Protein AF-B8F1S7-F1 (afdb_monomer_lite)

Organism: NCBI:txid498743

Structure (mmCIF, N/CA/C/O backbone):
data_AF-B8F1S7-F1
#
_entry.id   AF-B8F1S7-F1
#
loop_
_atom_site.group_PDB
_atom_site.id
_atom_site.type_symbol
_atom_site.label_atom_id
_atom_site.label_alt_id
_atom_site.label_comp_id
_atom_site.label_asym_id
_atom_site.label_entity_id
_atom_site.label_seq_id
_atom_site.pdbx_PDB_ins_code
_atom_site.Cartn_x
_atom_site.Cartn_y
_atom_site.Cartn_z
_atom_site.occupancy
_atom_site.B_iso_or_equiv
_atom_site.auth_seq_id
_atom_site.auth_comp_id
_atom_site.auth_asym_id
_atom_site.auth_atom_id
_atom_site.pdbx_PDB_model_num
ATOM 1 N N . MET A 1 1 ? 44.167 -7.534 -41.302 1.00 45.31 1 MET A N 1
ATOM 2 C CA . MET A 1 1 ? 43.363 -8.067 -40.177 1.00 45.31 1 MET A CA 1
ATOM 3 C C . MET A 1 1 ? 42.818 -6.996 -39.226 1.00 45.31 1 MET A C 1
ATOM 5 O O . MET A 1 1 ? 41.660 -7.113 -38.864 1.00 45.31 1 MET A O 1
ATOM 9 N N . ASN A 1 2 ? 43.546 -5.921 -38.887 1.00 47.09 2 ASN A N 1
ATOM 10 C CA . ASN A 1 2 ? 43.052 -4.907 -37.928 1.00 47.09 2 ASN A CA 1
ATOM 11 C C . ASN A 1 2 ? 41.847 -4.064 -38.376 1.00 47.09 2 ASN A C 1
ATOM 13 O O . ASN A 1 2 ? 41.075 -3.637 -37.529 1.00 47.09 2 ASN A O 1
ATOM 17 N N . LYS A 1 3 ? 41.642 -3.831 -39.680 1.00 48.59 3 LYS A N 1
ATOM 18 C CA . LYS A 1 3 ? 40.479 -3.047 -40.139 1.00 48.59 3 LYS A CA 1
ATOM 19 C C . LYS A 1 3 ? 39.151 -3.784 -39.921 1.00 48.59 3 LYS A C 1
ATOM 21 O O . LYS A 1 3 ? 38.181 -3.154 -39.534 1.00 48.59 3 LYS A O 1
ATOM 26 N N . VAL A 1 4 ? 39.123 -5.109 -40.076 1.00 50.59 4 VAL A N 1
ATOM 27 C CA . VAL A 1 4 ? 37.903 -5.925 -39.896 1.00 50.59 4 VAL A CA 1
ATOM 28 C C . VAL A 1 4 ? 37.441 -5.939 -38.431 1.00 50.59 4 VAL A C 1
ATOM 30 O O . VAL A 1 4 ? 36.246 -5.901 -38.164 1.00 50.59 4 VAL A O 1
ATOM 33 N N . LEU A 1 5 ? 38.382 -5.913 -37.480 1.00 49.84 5 LEU A N 1
ATOM 34 C CA . LEU A 1 5 ? 38.088 -5.810 -36.044 1.00 49.84 5 LEU A CA 1
ATOM 35 C C . LEU A 1 5 ? 37.503 -4.444 -35.649 1.00 49.84 5 LEU A C 1
ATOM 37 O O . LEU A 1 5 ? 36.653 -4.385 -34.768 1.00 49.84 5 LEU A O 1
ATOM 41 N N . ILE A 1 6 ? 37.913 -3.360 -36.314 1.00 52.03 6 ILE A N 1
ATOM 42 C CA . ILE A 1 6 ? 37.386 -2.012 -36.047 1.00 52.03 6 ILE A CA 1
ATOM 43 C C . ILE A 1 6 ? 35.958 -1.872 -36.606 1.00 52.03 6 ILE A C 1
ATOM 45 O O . ILE A 1 6 ? 35.074 -1.404 -35.895 1.00 52.03 6 ILE A O 1
ATOM 49 N N . PHE A 1 7 ? 35.696 -2.369 -37.823 1.00 52.91 7 PHE A N 1
ATOM 50 C CA . PHE A 1 7 ? 34.362 -2.307 -38.446 1.00 52.91 7 PHE A CA 1
ATOM 51 C C . PHE A 1 7 ? 33.290 -3.155 -37.738 1.00 52.91 7 PHE A C 1
ATOM 53 O O . PHE A 1 7 ? 32.116 -2.801 -37.801 1.00 52.91 7 PHE A O 1
ATOM 60 N N . ASN A 1 8 ? 33.663 -4.244 -37.055 1.00 55.94 8 ASN A N 1
ATOM 61 C CA . ASN A 1 8 ? 32.711 -5.064 -36.291 1.00 55.94 8 ASN A CA 1
ATOM 62 C C . ASN A 1 8 ? 32.449 -4.541 -34.869 1.00 55.94 8 ASN A C 1
ATOM 64 O O . ASN A 1 8 ? 31.395 -4.830 -34.304 1.00 55.94 8 ASN A O 1
ATOM 68 N N . ASN A 1 9 ? 33.372 -3.765 -34.292 1.00 60.72 9 ASN A N 1
ATOM 69 C CA . ASN A 1 9 ? 33.230 -3.256 -32.927 1.00 60.72 9 ASN A CA 1
ATOM 70 C C . ASN A 1 9 ? 32.361 -1.994 -32.846 1.00 60.72 9 ASN A C 1
ATOM 72 O O . ASN A 1 9 ? 31.576 -1.880 -31.909 1.00 60.72 9 ASN A O 1
ATOM 76 N N . ASP A 1 10 ? 32.439 -1.081 -33.818 1.00 64.56 10 ASP A N 1
ATOM 77 C CA . ASP A 1 10 ? 31.609 0.137 -33.844 1.00 64.56 10 ASP A CA 1
ATOM 78 C C . ASP A 1 10 ? 30.090 -0.135 -33.763 1.00 64.56 10 ASP A C 1
ATOM 80 O O . ASP A 1 10 ? 29.428 0.415 -32.874 1.00 64.56 10 ASP A O 1
ATOM 84 N N . PRO A 1 11 ? 29.493 -1.009 -34.599 1.00 71.69 11 PRO A N 1
ATOM 85 C CA . PRO A 1 11 ? 28.063 -1.304 -34.505 1.00 71.69 11 PRO A CA 1
ATOM 86 C C . PRO A 1 11 ? 27.699 -2.023 -33.198 1.00 71.69 11 PRO A C 1
ATOM 88 O O . PRO A 1 11 ? 26.621 -1.793 -32.651 1.00 71.69 11 PRO A O 1
ATOM 91 N N . MET A 1 12 ? 28.602 -2.843 -32.650 1.00 74.69 12 MET A N 1
ATOM 92 C CA . MET A 1 12 ? 28.381 -3.564 -31.394 1.00 74.69 12 MET A CA 1
ATOM 93 C C . MET A 1 12 ? 28.409 -2.625 -30.178 1.00 74.69 12 MET A C 1
ATOM 95 O O . MET A 1 12 ? 27.554 -2.725 -29.300 1.00 74.69 12 MET A O 1
ATOM 99 N N . ILE A 1 13 ? 29.328 -1.657 -30.154 1.00 75.88 13 ILE A N 1
ATOM 100 C CA . ILE A 1 13 ? 29.392 -0.608 -29.127 1.00 75.88 13 ILE A CA 1
ATOM 101 C C . ILE A 1 13 ? 28.148 0.282 -29.204 1.00 75.88 13 ILE A C 1
ATOM 103 O O . ILE A 1 13 ? 27.520 0.557 -28.182 1.00 75.88 13 ILE A O 1
ATOM 107 N N . THR A 1 14 ? 27.737 0.669 -30.413 1.00 77.69 14 THR A N 1
ATOM 108 C CA . THR A 1 14 ? 26.533 1.489 -30.624 1.00 77.69 14 THR A CA 1
ATOM 109 C C . THR A 1 14 ? 25.269 0.758 -30.155 1.00 77.69 14 THR A C 1
ATOM 111 O O . THR A 1 14 ? 24.404 1.359 -29.516 1.00 7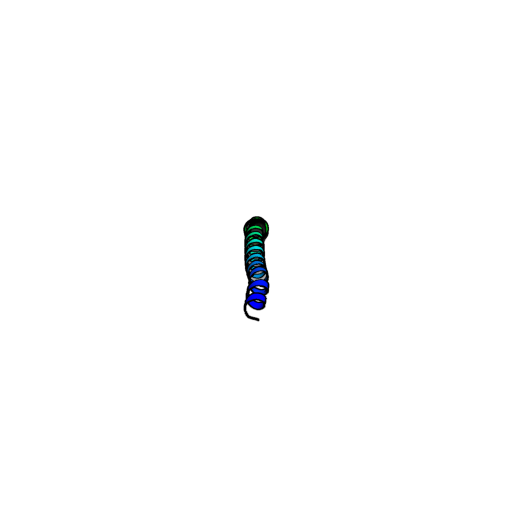7.69 14 THR A O 1
ATOM 114 N N . PHE A 1 15 ? 25.186 -0.557 -30.383 1.00 79.00 15 PHE A N 1
ATOM 115 C CA . PHE A 1 15 ? 24.101 -1.402 -29.881 1.00 79.00 15 PHE A CA 1
ATOM 116 C C . PHE A 1 15 ? 24.084 -1.495 -28.348 1.00 79.00 15 PHE A C 1
ATOM 118 O O . PHE A 1 15 ? 23.021 -1.370 -27.745 1.00 79.00 15 PHE A O 1
ATOM 125 N N . ILE A 1 16 ? 25.244 -1.657 -27.701 1.00 83.88 16 ILE A N 1
ATOM 126 C CA . ILE A 1 16 ? 25.352 -1.707 -26.233 1.00 83.88 16 ILE A CA 1
ATOM 127 C C . ILE A 1 16 ? 24.936 -0.368 -25.610 1.00 83.88 16 ILE A C 1
ATOM 129 O O . ILE A 1 16 ? 24.161 -0.350 -24.655 1.00 83.88 16 ILE A O 1
ATOM 133 N N . ILE A 1 17 ? 25.392 0.757 -26.169 1.00 83.69 17 ILE A N 1
ATOM 134 C CA . ILE A 1 17 ? 25.003 2.100 -25.711 1.00 83.69 17 ILE A CA 1
ATOM 135 C C . ILE A 1 17 ? 23.496 2.319 -25.908 1.00 83.69 17 ILE A C 1
ATOM 137 O O . ILE A 1 17 ? 22.822 2.812 -25.003 1.00 83.69 17 ILE A O 1
ATOM 141 N N . GLY A 1 18 ? 22.943 1.891 -27.048 1.00 84.81 18 GLY A N 1
ATOM 142 C CA . GLY A 1 18 ? 21.504 1.929 -27.305 1.00 84.81 18 GLY A CA 1
ATOM 143 C C . GLY A 1 18 ? 20.709 1.090 -26.301 1.00 84.81 18 GLY A C 1
ATOM 144 O O . GLY A 1 18 ? 19.731 1.569 -25.725 1.00 84.81 18 GLY A O 1
ATOM 145 N N . ALA A 1 19 ? 21.157 -0.133 -26.016 1.00 88.00 19 ALA A N 1
ATOM 146 C CA . ALA A 1 19 ? 20.523 -1.021 -25.046 1.00 88.00 19 ALA A CA 1
ATOM 147 C C . ALA A 1 19 ? 20.553 -0.435 -23.625 1.00 88.00 19 ALA A C 1
ATOM 149 O O . ALA A 1 19 ? 19.528 -0.459 -22.938 1.00 88.00 19 ALA A O 1
ATOM 150 N N . LEU A 1 20 ? 21.681 0.151 -23.207 1.00 87.94 20 LEU A N 1
ATOM 151 C CA . LEU A 1 20 ? 21.826 0.837 -21.919 1.00 87.94 20 LEU A CA 1
ATOM 152 C C . LEU A 1 20 ? 20.916 2.070 -21.819 1.00 87.94 20 LEU A C 1
ATOM 154 O O . LEU A 1 20 ? 20.245 2.261 -20.806 1.00 87.94 20 LEU A O 1
ATOM 158 N N . GLY A 1 21 ? 20.823 2.875 -22.881 1.00 88.69 21 GLY A N 1
ATOM 159 C CA . GLY A 1 21 ? 19.922 4.029 -22.915 1.00 88.69 21 GLY A CA 1
ATOM 160 C C . GLY A 1 21 ? 18.452 3.620 -22.808 1.00 88.69 21 GLY A C 1
ATOM 161 O O . GLY A 1 21 ? 17.694 4.194 -22.026 1.00 88.69 21 GLY A O 1
ATOM 162 N N . THR A 1 22 ? 18.057 2.571 -23.533 1.00 89.38 22 THR A N 1
ATOM 163 C CA . THR A 1 22 ? 16.671 2.082 -23.537 1.00 89.38 22 THR A CA 1
ATOM 164 C C . THR A 1 22 ? 16.288 1.466 -22.188 1.00 89.38 22 THR A C 1
ATOM 166 O O . THR A 1 22 ? 15.205 1.736 -21.670 1.00 89.38 22 THR A O 1
ATOM 169 N N . THR A 1 23 ? 17.187 0.692 -21.569 1.00 91.50 23 THR A N 1
ATOM 170 C CA . THR A 1 23 ? 16.957 0.130 -20.224 1.00 91.50 23 THR A CA 1
ATOM 171 C C . THR A 1 23 ? 16.856 1.218 -19.162 1.00 91.50 23 THR A C 1
ATOM 173 O O . THR A 1 23 ? 15.970 1.147 -18.309 1.00 91.50 23 THR A O 1
ATOM 176 N N . MET A 1 24 ? 17.684 2.265 -19.235 1.00 91.38 24 MET A N 1
ATOM 177 C CA . MET A 1 24 ? 17.590 3.394 -18.307 1.00 91.38 24 MET A CA 1
ATOM 178 C C . MET A 1 24 ? 16.250 4.133 -18.448 1.00 91.38 24 MET A C 1
ATOM 180 O O . MET A 1 24 ? 15.618 4.466 -17.445 1.00 91.38 24 MET A O 1
ATOM 184 N N . LEU A 1 25 ? 15.770 4.315 -19.681 1.00 92.38 25 LEU A N 1
ATOM 185 C CA . LEU A 1 25 ? 14.479 4.944 -19.960 1.00 92.38 25 LEU A CA 1
ATOM 186 C C . LEU A 1 25 ? 13.303 4.123 -19.403 1.00 92.38 25 LEU A C 1
ATOM 188 O O . LEU A 1 25 ? 12.411 4.673 -18.756 1.00 92.38 25 LEU A O 1
ATOM 192 N N . ILE A 1 26 ? 13.333 2.798 -19.587 1.00 93.44 26 ILE A N 1
ATOM 193 C CA . ILE A 1 26 ? 12.331 1.873 -19.030 1.00 93.44 26 ILE A CA 1
ATOM 194 C C . ILE A 1 26 ? 12.336 1.928 -17.496 1.00 93.44 26 ILE A C 1
ATOM 196 O O . ILE A 1 26 ? 11.269 1.990 -16.878 1.00 93.44 26 ILE A O 1
ATOM 200 N N . CYS A 1 27 ? 13.513 1.971 -16.866 1.00 93.44 27 CYS A N 1
ATOM 201 C CA . CYS A 1 27 ? 13.627 2.135 -15.416 1.00 93.44 27 CYS A CA 1
ATOM 202 C C . CYS A 1 27 ? 12.972 3.436 -14.930 1.00 93.44 27 CYS A C 1
ATOM 204 O O . CYS A 1 27 ? 12.200 3.409 -13.970 1.00 93.44 27 CYS A O 1
ATOM 206 N N . LEU A 1 28 ? 13.215 4.562 -15.607 1.00 93.31 28 LEU A N 1
ATOM 207 C CA . LEU A 1 28 ? 12.621 5.853 -15.242 1.00 93.31 28 LEU A CA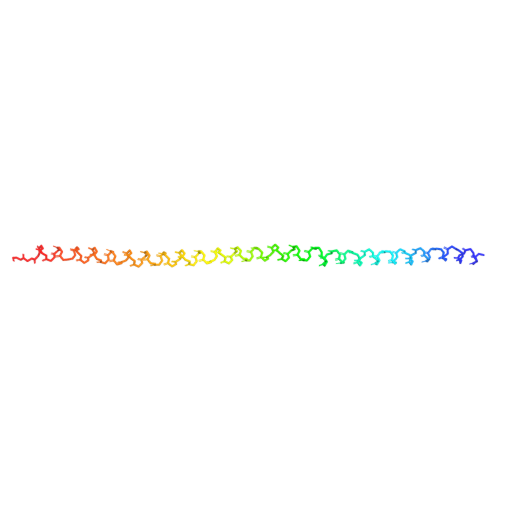 1
ATOM 208 C C . LEU A 1 28 ? 11.092 5.846 -15.364 1.00 93.31 28 LEU A C 1
ATOM 210 O O . LEU A 1 28 ? 10.405 6.301 -14.449 1.00 93.31 28 LEU A O 1
ATOM 214 N N . ILE A 1 29 ? 10.552 5.275 -16.444 1.00 93.00 29 ILE A N 1
ATOM 215 C CA . ILE A 1 29 ? 9.099 5.126 -16.628 1.00 93.00 29 ILE A CA 1
ATOM 216 C C . ILE A 1 29 ? 8.502 4.264 -15.511 1.00 93.00 29 ILE A C 1
ATOM 218 O O . ILE A 1 29 ? 7.463 4.604 -14.945 1.00 93.00 29 ILE A O 1
ATOM 222 N N . THR A 1 30 ? 9.180 3.176 -15.143 1.00 90.44 30 THR A N 1
ATOM 223 C CA . THR A 1 30 ? 8.720 2.277 -14.077 1.00 90.44 30 THR A CA 1
ATOM 224 C C . THR A 1 30 ? 8.658 3.001 -12.730 1.00 90.44 30 THR A C 1
ATOM 226 O O . THR A 1 30 ? 7.648 2.922 -12.030 1.00 90.44 30 THR A O 1
ATOM 229 N N . ILE A 1 31 ? 9.694 3.774 -12.383 1.00 91.25 31 ILE A N 1
ATOM 230 C CA . ILE A 1 31 ? 9.716 4.592 -11.159 1.00 91.25 31 ILE A CA 1
ATOM 231 C C . ILE A 1 31 ? 8.585 5.625 -11.180 1.00 91.25 31 ILE A C 1
ATOM 233 O O . ILE A 1 31 ? 7.890 5.800 -10.176 1.00 91.25 31 ILE A O 1
ATOM 237 N N . PHE A 1 32 ? 8.362 6.275 -12.323 1.00 92.12 32 PHE A N 1
ATOM 238 C CA . PHE A 1 32 ? 7.292 7.253 -12.482 1.00 92.12 32 PHE A CA 1
ATOM 239 C C . PHE A 1 32 ? 5.906 6.633 -12.251 1.00 92.12 32 PHE A C 1
ATOM 241 O O . PHE A 1 32 ? 5.100 7.195 -11.509 1.00 92.12 32 PHE A O 1
ATOM 248 N N . ILE A 1 33 ? 5.642 5.447 -12.808 1.00 88.31 33 ILE A N 1
ATOM 249 C CA . ILE A 1 33 ? 4.392 4.699 -12.595 1.00 88.31 33 ILE A CA 1
ATOM 250 C C . ILE A 1 33 ? 4.204 4.355 -11.113 1.00 88.31 33 ILE A C 1
ATOM 252 O O . ILE A 1 33 ? 3.126 4.580 -10.558 1.00 88.31 33 ILE A O 1
ATOM 256 N N . ILE A 1 34 ? 5.249 3.857 -10.445 1.00 87.56 34 ILE A N 1
ATOM 257 C CA . ILE A 1 34 ? 5.189 3.522 -9.015 1.00 87.56 34 ILE A CA 1
ATOM 258 C C . ILE A 1 34 ? 4.851 4.771 -8.188 1.00 87.56 34 ILE A C 1
ATOM 260 O O . ILE A 1 34 ? 3.973 4.733 -7.322 1.00 87.56 34 ILE A O 1
ATOM 264 N N . TYR A 1 35 ? 5.514 5.893 -8.462 1.00 85.44 35 TYR A N 1
ATOM 265 C CA . TYR A 1 35 ? 5.315 7.120 -7.695 1.00 85.44 35 TYR A CA 1
ATOM 266 C C . TYR A 1 35 ? 3.950 7.768 -7.955 1.00 85.44 35 TYR A C 1
ATOM 268 O O . TYR A 1 35 ? 3.327 8.284 -7.028 1.00 85.44 35 TYR A O 1
ATOM 276 N N . THR A 1 36 ? 3.477 7.720 -9.199 1.00 82.94 36 THR A N 1
ATOM 277 C CA . THR A 1 36 ? 2.264 8.429 -9.629 1.00 82.94 36 THR A CA 1
ATOM 278 C C . THR A 1 36 ? 0.998 7.628 -9.365 1.00 82.94 36 THR A C 1
ATOM 280 O O . THR A 1 36 ? -0.018 8.208 -9.009 1.00 82.94 36 THR A O 1
ATOM 283 N N . ILE A 1 37 ? 1.035 6.305 -9.530 1.00 80.31 37 ILE A N 1
ATOM 284 C CA . ILE A 1 37 ? -0.166 5.460 -9.458 1.00 80.31 37 ILE A CA 1
ATOM 285 C C . ILE A 1 37 ? -0.174 4.640 -8.171 1.00 80.31 37 ILE A C 1
ATOM 287 O O . ILE A 1 37 ? -1.161 4.634 -7.435 1.00 80.31 37 ILE A O 1
ATOM 291 N N . ILE A 1 38 ? 0.927 3.949 -7.869 1.00 77.06 38 ILE A N 1
ATOM 292 C CA . ILE A 1 38 ? 0.954 2.981 -6.766 1.00 77.06 38 ILE A CA 1
ATOM 293 C C . ILE A 1 38 ? 0.977 3.700 -5.414 1.00 77.06 38 ILE A C 1
ATOM 295 O O . ILE A 1 38 ? 0.174 3.382 -4.537 1.00 77.06 38 ILE A O 1
ATOM 299 N N . LYS A 1 39 ? 1.849 4.701 -5.247 1.00 78.56 39 LYS A N 1
ATOM 300 C CA . LYS A 1 39 ? 1.987 5.452 -3.991 1.00 78.56 39 LYS A CA 1
ATOM 301 C C . LYS A 1 39 ? 0.669 6.088 -3.508 1.00 78.56 39 LYS A C 1
ATOM 303 O O . LYS A 1 39 ? 0.315 5.829 -2.357 1.00 78.56 39 LYS A O 1
ATOM 308 N N . PRO A 1 40 ? -0.092 6.859 -4.314 1.00 81.00 40 PRO A N 1
ATOM 309 C CA . PRO A 1 40 ? -1.349 7.440 -3.837 1.00 81.00 40 PRO A CA 1
ATOM 310 C C . PRO A 1 40 ? -2.413 6.382 -3.539 1.00 81.00 40 PRO A C 1
ATOM 312 O O . PRO A 1 40 ? -3.064 6.464 -2.503 1.00 81.00 40 PRO A O 1
ATOM 315 N N . ASN A 1 41 ? -2.536 5.346 -4.371 1.00 81.44 41 ASN A N 1
ATOM 316 C CA . ASN A 1 41 ? -3.537 4.295 -4.180 1.00 81.44 41 ASN A CA 1
ATOM 317 C C . ASN A 1 41 ? -3.281 3.485 -2.891 1.00 81.44 41 ASN A C 1
ATOM 319 O O . ASN A 1 41 ? -4.202 3.136 -2.152 1.00 81.44 41 ASN A O 1
ATOM 323 N N . ILE A 1 42 ? -2.008 3.232 -2.564 1.00 80.25 42 ILE A N 1
ATOM 324 C CA . ILE A 1 42 ? -1.619 2.628 -1.285 1.00 80.25 42 ILE A CA 1
ATOM 325 C C . ILE A 1 42 ? -1.947 3.573 -0.122 1.00 80.25 42 ILE A C 1
ATOM 327 O O . ILE A 1 42 ? -2.567 3.142 0.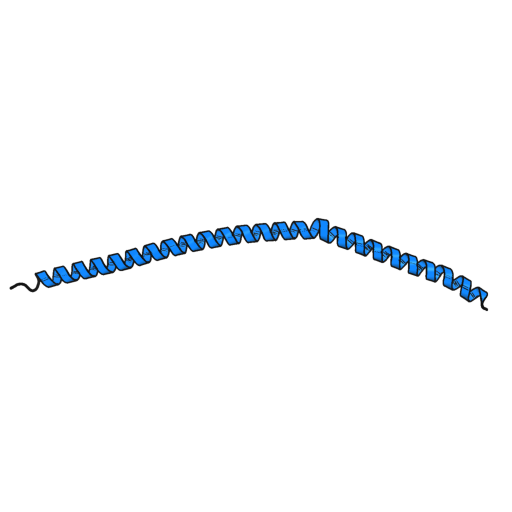849 1.00 80.25 42 ILE A O 1
ATOM 331 N N . ILE A 1 43 ? -1.587 4.857 -0.215 1.00 83.81 43 ILE A N 1
ATOM 332 C CA . ILE A 1 43 ? -1.861 5.844 0.842 1.00 83.81 43 ILE A CA 1
ATOM 333 C C . ILE A 1 43 ? -3.364 5.963 1.119 1.00 83.81 43 ILE A C 1
ATOM 335 O O . ILE A 1 43 ? -3.762 5.993 2.283 1.00 83.81 43 ILE A O 1
ATOM 339 N N . GLU A 1 44 ? -4.209 5.983 0.088 1.00 83.88 44 GLU A N 1
ATOM 340 C CA . GLU A 1 44 ? -5.665 6.015 0.255 1.00 83.88 44 GLU A CA 1
ATOM 341 C C . GLU A 1 44 ? -6.188 4.779 0.991 1.00 83.88 44 GLU A C 1
ATOM 343 O O . GLU A 1 44 ? -6.951 4.911 1.953 1.00 83.88 44 GLU A O 1
ATOM 348 N N . LYS A 1 45 ? -5.721 3.582 0.612 1.00 82.69 45 LYS A N 1
ATOM 349 C CA . LYS A 1 45 ? -6.091 2.332 1.293 1.00 82.69 45 LYS A CA 1
ATOM 350 C C . LYS A 1 45 ? -5.659 2.326 2.757 1.00 82.69 45 LYS A C 1
ATOM 352 O O . LYS A 1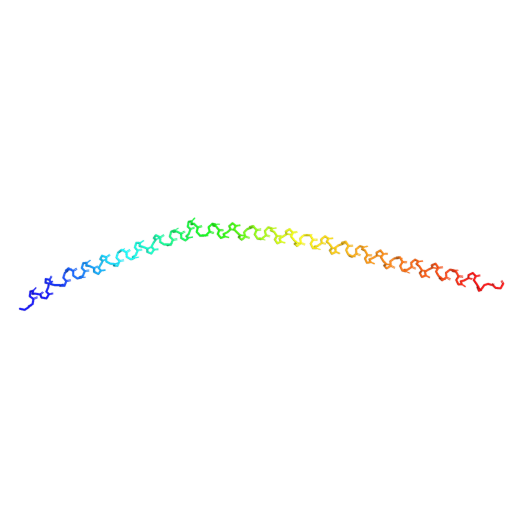 45 ? -6.457 1.967 3.624 1.00 82.69 45 LYS A O 1
ATOM 357 N N . PHE A 1 46 ? -4.433 2.761 3.048 1.00 83.44 46 PHE A N 1
ATOM 358 C CA . PHE A 1 46 ? -3.946 2.870 4.424 1.00 83.44 46 PHE A CA 1
ATOM 359 C C . PHE A 1 46 ? -4.737 3.905 5.222 1.00 83.44 46 PHE A C 1
ATOM 361 O O . PHE A 1 46 ? -5.125 3.632 6.353 1.00 83.44 46 PHE A O 1
ATOM 368 N N . LYS A 1 47 ? -5.055 5.063 4.635 1.00 87.00 47 LYS A N 1
ATOM 369 C CA . LYS A 1 47 ? -5.865 6.095 5.291 1.00 87.00 47 LYS A CA 1
ATOM 370 C C . LYS A 1 47 ? -7.259 5.573 5.642 1.00 87.00 47 LYS A C 1
ATOM 372 O O . LYS A 1 47 ? -7.732 5.808 6.753 1.00 87.00 47 LYS A O 1
ATOM 377 N N . PHE A 1 48 ? -7.896 4.829 4.737 1.00 87.44 48 PHE A N 1
ATOM 378 C CA . PHE A 1 48 ? -9.191 4.198 4.9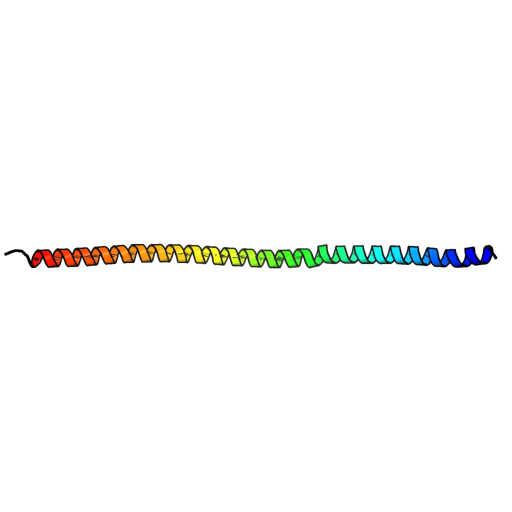91 1.00 87.44 48 PHE A CA 1
ATOM 379 C C . PHE A 1 48 ? -9.125 3.177 6.137 1.00 87.44 48 PHE A C 1
ATOM 381 O O . PHE A 1 48 ? -9.956 3.212 7.047 1.00 87.44 48 PHE A O 1
ATOM 388 N N . LEU A 1 49 ? -8.104 2.314 6.136 1.00 87.19 49 LEU A N 1
ATOM 389 C CA . LEU A 1 49 ? -7.845 1.3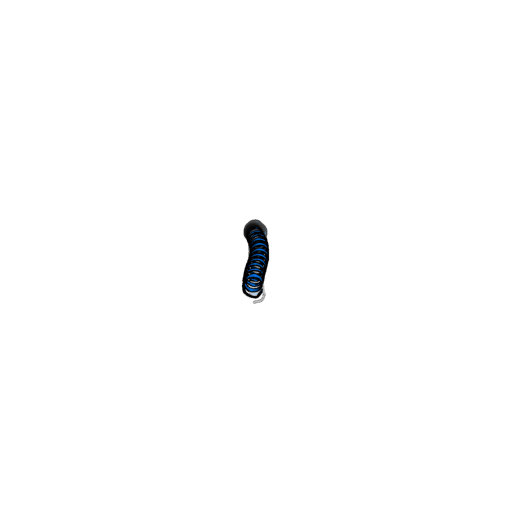54 7.212 1.00 87.19 49 LEU A CA 1
ATOM 390 C C . LEU A 1 49 ? -7.640 2.045 8.563 1.00 87.19 49 LEU A C 1
ATOM 392 O O . LEU A 1 49 ? -8.287 1.669 9.538 1.00 87.19 49 LEU A O 1
ATOM 396 N N . THR A 1 50 ? -6.813 3.089 8.616 1.00 87.06 50 THR A N 1
ATOM 397 C CA . THR A 1 50 ? -6.549 3.850 9.844 1.00 87.06 50 THR A CA 1
ATOM 398 C C . THR A 1 50 ? -7.817 4.504 10.388 1.00 87.06 50 THR A C 1
ATOM 400 O O . THR A 1 50 ? -8.081 4.426 11.586 1.00 87.06 50 THR A O 1
ATOM 403 N N . ILE A 1 51 ? -8.650 5.096 9.524 1.00 89.38 51 ILE A N 1
ATOM 404 C CA . ILE A 1 51 ? -9.932 5.690 9.938 1.00 89.38 51 ILE A CA 1
ATOM 405 C C . ILE A 1 51 ? -10.868 4.621 10.513 1.00 89.38 51 ILE A C 1
ATOM 407 O O . ILE A 1 51 ? -11.522 4.855 11.533 1.00 89.38 51 ILE A O 1
ATOM 411 N N . ASN A 1 52 ? -10.943 3.447 9.886 1.00 87.56 52 ASN A N 1
ATOM 412 C CA . ASN A 1 52 ? -11.789 2.361 10.375 1.00 87.56 52 ASN A CA 1
ATOM 413 C C . ASN A 1 52 ? -11.282 1.779 11.692 1.00 87.56 52 ASN A C 1
ATOM 415 O O . ASN A 1 52 ? -12.086 1.560 12.595 1.00 87.56 52 ASN A O 1
ATOM 419 N N . LEU A 1 53 ? -9.969 1.596 11.837 1.00 88.25 53 LEU A N 1
ATOM 420 C CA . LEU A 1 53 ? -9.363 1.185 13.101 1.00 88.25 53 LEU A CA 1
ATOM 421 C C . LEU A 1 53 ? -9.679 2.193 14.202 1.00 88.25 53 LEU A C 1
ATOM 423 O O . LEU A 1 53 ? -10.197 1.803 15.240 1.00 88.25 53 LEU A O 1
ATOM 427 N N . GLN A 1 54 ? -9.500 3.489 13.944 1.00 91.06 54 GLN A N 1
ATOM 428 C CA . GLN A 1 54 ? -9.795 4.531 14.924 1.00 91.06 54 GLN A CA 1
ATOM 429 C C . GLN A 1 54 ? -11.278 4.551 15.335 1.00 91.06 54 GLN A C 1
ATOM 431 O O . GLN A 1 54 ? -11.596 4.749 16.508 1.00 91.06 54 GLN A O 1
ATOM 436 N N . LYS A 1 55 ? -12.206 4.320 14.396 1.00 89.62 55 LYS A N 1
ATOM 437 C CA . LYS A 1 55 ? -13.638 4.170 14.714 1.00 89.62 55 LYS A CA 1
ATOM 438 C C . LYS A 1 55 ? -13.896 2.947 15.592 1.00 89.62 55 LYS A C 1
ATOM 440 O O . LYS A 1 55 ? -14.682 3.039 16.531 1.00 89.62 55 LYS A O 1
ATOM 445 N N . THR A 1 56 ? -13.254 1.822 15.295 1.00 86.81 56 THR A N 1
ATOM 446 C CA . THR A 1 56 ? -13.387 0.589 16.078 1.00 86.81 56 THR A CA 1
ATOM 447 C C . THR A 1 56 ? -12.815 0.757 17.481 1.00 86.81 56 THR A C 1
ATOM 449 O O . THR A 1 56 ? -13.489 0.395 18.439 1.00 86.81 56 THR A O 1
ATOM 452 N N . THR A 1 57 ? -11.648 1.387 17.630 1.00 89.69 57 THR A N 1
ATOM 453 C CA . THR A 1 57 ? -11.057 1.697 18.939 1.00 89.69 57 THR A CA 1
ATOM 454 C C . THR A 1 57 ? -11.983 2.581 19.770 1.00 89.69 57 THR A C 1
ATOM 456 O O . THR A 1 57 ? -12.256 2.260 20.919 1.00 89.69 57 THR A O 1
ATOM 459 N N . LYS A 1 58 ? -12.572 3.630 19.178 1.00 89.44 58 LYS A N 1
ATOM 460 C CA . LYS A 1 58 ? -13.557 4.471 19.881 1.00 89.44 58 LYS A CA 1
ATOM 461 C C . LYS A 1 58 ? -14.791 3.692 20.334 1.00 89.44 58 LYS A C 1
ATOM 463 O O . LYS A 1 58 ? -15.293 3.923 21.428 1.00 89.44 58 LYS A O 1
ATOM 468 N N . LYS A 1 59 ? -15.290 2.771 19.502 1.00 88.75 59 LYS A N 1
ATOM 469 C CA . LYS A 1 59 ? -16.410 1.897 19.881 1.00 88.75 59 LYS A CA 1
ATOM 470 C C . LYS A 1 59 ? -16.028 0.956 21.022 1.00 88.75 59 LYS A C 1
ATOM 472 O O . LYS A 1 59 ? -16.844 0.748 21.911 1.00 88.75 59 LYS A O 1
ATOM 477 N N . LEU A 1 60 ? -14.812 0.413 21.006 1.00 87.06 60 LEU A N 1
ATOM 478 C CA . LEU A 1 60 ? -14.288 -0.421 22.087 1.00 87.06 60 LEU A CA 1
ATOM 479 C C . LEU A 1 60 ? -14.186 0.361 23.398 1.00 87.06 60 LEU A C 1
ATOM 481 O O . LEU A 1 60 ? -14.728 -0.102 24.391 1.00 87.06 60 LEU A O 1
ATOM 485 N N . GLU A 1 61 ? -13.619 1.570 23.385 1.00 88.62 61 GLU A N 1
ATOM 486 C CA . GLU A 1 61 ? -13.576 2.439 24.572 1.00 88.62 61 GLU A CA 1
ATOM 487 C C . GLU A 1 61 ? -14.980 2.769 25.105 1.00 88.62 61 GLU A C 1
ATOM 489 O O . GLU A 1 61 ? -15.201 2.858 26.313 1.00 88.62 61 GLU A O 1
ATOM 494 N N . GLU A 1 62 ? -15.961 2.971 24.220 1.00 88.69 62 GLU A N 1
ATOM 495 C CA . GLU A 1 62 ? -17.342 3.212 24.643 1.00 88.69 62 GLU A CA 1
ATOM 496 C C . GLU A 1 62 ? -17.968 1.965 25.284 1.00 88.69 62 GLU A C 1
ATOM 498 O O . GLU A 1 62 ? -18.685 2.076 26.282 1.00 88.69 62 GLU A O 1
ATOM 503 N N . ILE A 1 63 ? -17.692 0.781 24.734 1.00 86.06 63 ILE A N 1
ATOM 504 C CA . ILE A 1 63 ? -18.141 -0.497 25.295 1.00 86.06 63 ILE A CA 1
ATOM 505 C C . ILE A 1 63 ? -17.486 -0.736 26.655 1.00 86.06 63 ILE A C 1
ATOM 507 O O . ILE A 1 63 ? -18.194 -1.055 27.606 1.00 86.06 63 ILE A O 1
ATOM 511 N N . GLU A 1 64 ? -16.182 -0.510 26.779 1.00 88.88 64 GLU A N 1
ATOM 512 C CA . GLU A 1 64 ? -15.432 -0.642 28.029 1.00 88.88 64 GLU A CA 1
ATOM 513 C C . GLU A 1 64 ? -16.017 0.262 29.123 1.00 88.88 64 GLU A C 1
ATOM 515 O O . GLU A 1 64 ? -16.409 -0.217 30.186 1.00 88.88 64 GLU A O 1
ATOM 520 N N . LYS A 1 65 ? -16.273 1.541 28.812 1.00 87.88 65 LYS A N 1
ATOM 521 C CA . LYS A 1 65 ? -16.961 2.470 29.731 1.00 87.88 65 LYS A CA 1
ATOM 522 C C . LYS A 1 65 ? -18.370 2.016 30.114 1.00 87.88 65 LYS A C 1
ATOM 524 O O . LYS A 1 65 ? -18.845 2.313 31.214 1.00 87.88 65 LYS A O 1
ATOM 529 N N . ARG A 1 66 ? -19.102 1.362 29.206 1.00 86.62 66 ARG A N 1
ATOM 530 C CA . ARG A 1 66 ? -20.431 0.803 29.512 1.00 86.62 66 ARG A CA 1
ATOM 531 C C . ARG A 1 66 ? -20.317 -0.416 30.425 1.00 86.62 66 ARG A C 1
ATOM 533 O O . ARG A 1 66 ? -21.152 -0.543 31.317 1.00 86.62 66 ARG A O 1
ATOM 540 N N . ILE A 1 67 ? -19.303 -1.258 30.234 1.00 86.38 67 ILE A N 1
ATOM 541 C CA . ILE A 1 67 ? -19.022 -2.421 31.080 1.00 86.38 67 ILE A CA 1
ATOM 542 C C . ILE A 1 67 ? -18.644 -1.967 32.493 1.00 86.38 67 ILE A C 1
ATOM 544 O O . ILE A 1 67 ? -19.309 -2.387 33.433 1.00 86.38 67 ILE A O 1
ATOM 548 N N . GLU A 1 68 ? -17.722 -1.016 32.660 1.00 84.06 68 GLU A N 1
ATOM 549 C CA . GLU A 1 68 ? -17.373 -0.466 33.985 1.00 84.06 68 GLU A CA 1
ATOM 550 C C . GLU A 1 68 ? -18.594 0.131 34.714 1.00 84.06 68 GLU A C 1
ATOM 552 O O . GLU A 1 68 ? -18.804 -0.043 35.922 1.00 84.06 68 GLU A O 1
ATOM 557 N N . LYS A 1 69 ? -19.474 0.826 33.979 1.00 84.38 69 LYS A N 1
ATOM 558 C CA . LYS A 1 69 ? -20.739 1.342 34.530 1.00 84.38 69 LYS A CA 1
ATOM 559 C C . LYS A 1 69 ? -21.708 0.230 34.934 1.00 84.38 69 LYS A C 1
ATOM 561 O O . LYS A 1 69 ? -22.501 0.430 35.854 1.00 84.38 69 LYS A O 1
ATOM 566 N N . LEU A 1 70 ? -21.701 -0.902 34.237 1.00 80.44 70 LEU A N 1
ATOM 567 C CA . LEU A 1 70 ? -22.532 -2.056 34.572 1.00 80.44 70 LEU A CA 1
ATOM 568 C C . LEU A 1 70 ? -21.962 -2.817 35.769 1.00 80.44 70 LEU A C 1
ATOM 570 O O . LEU A 1 70 ? -22.725 -3.140 36.675 1.00 80.44 70 LEU A O 1
ATOM 574 N N . GLU A 1 71 ? -20.649 -3.022 35.833 1.00 78.88 71 GLU A N 1
ATOM 575 C CA . GLU A 1 71 ? -19.979 -3.653 36.974 1.00 78.88 71 GLU A CA 1
ATOM 576 C C . GLU A 1 71 ? -20.170 -2.843 38.257 1.00 78.88 71 GLU A C 1
ATOM 578 O O . GLU A 1 71 ? -20.600 -3.386 39.274 1.00 78.88 71 GLU A O 1
ATOM 583 N N . SER A 1 72 ? -19.975 -1.522 38.205 1.00 76.88 72 SER A N 1
ATOM 584 C CA . SER A 1 72 ? -20.215 -0.646 39.362 1.00 76.88 72 SER A CA 1
ATOM 585 C C . SER A 1 72 ? -21.683 -0.629 39.808 1.00 76.88 72 SER A C 1
ATOM 587 O O . SER A 1 72 ? -21.970 -0.551 41.005 1.00 76.88 72 SER A O 1
ATOM 589 N N . LYS A 1 73 ? -22.640 -0.740 38.876 1.00 75.62 73 LYS A N 1
ATOM 590 C CA . LYS A 1 73 ? -24.063 -0.927 39.211 1.00 75.62 73 LYS A CA 1
ATOM 591 C C . LYS A 1 73 ? -24.340 -2.305 39.811 1.00 75.62 73 LYS A C 1
ATOM 593 O O . LYS A 1 73 ? -25.139 -2.390 40.740 1.00 75.62 73 LYS A O 1
ATOM 598 N N . SER A 1 74 ? -23.688 -3.354 39.314 1.00 69.94 74 SER A N 1
ATOM 599 C CA . SER A 1 74 ? -23.816 -4.716 39.836 1.00 69.94 74 SER A CA 1
ATOM 600 C C . SER A 1 74 ? -23.304 -4.809 41.271 1.00 69.94 74 SER A C 1
ATOM 602 O O . SER A 1 74 ? -24.035 -5.267 42.145 1.00 69.94 74 SER A O 1
ATOM 604 N N . GLN A 1 75 ? -22.115 -4.266 41.549 1.00 73.50 75 GLN A N 1
ATOM 605 C CA . GLN A 1 75 ? -21.554 -4.217 42.902 1.00 73.50 75 GLN A CA 1
ATOM 606 C C . GLN A 1 75 ? -22.447 -3.433 43.870 1.00 73.50 75 GLN A C 1
ATOM 608 O O . GLN A 1 75 ? -22.693 -3.882 44.988 1.00 73.50 75 GLN A O 1
ATOM 613 N N . LYS A 1 76 ? -22.998 -2.287 43.440 1.00 68.88 76 LYS A N 1
ATOM 614 C CA . LYS A 1 76 ? -23.967 -1.530 44.250 1.00 68.88 76 LYS A CA 1
ATOM 615 C C . LYS A 1 76 ? -25.243 -2.330 44.521 1.00 68.88 76 LYS A C 1
ATOM 617 O O . LYS A 1 76 ? -25.738 -2.313 45.643 1.00 68.88 76 LYS A O 1
ATOM 622 N N . ALA A 1 77 ? -25.750 -3.064 43.532 1.00 66.12 77 ALA A N 1
ATOM 623 C CA . ALA A 1 77 ? -26.923 -3.916 43.704 1.00 66.12 77 ALA A CA 1
ATOM 624 C C . ALA A 1 77 ? -26.657 -5.114 44.638 1.00 66.12 77 ALA A C 1
ATOM 626 O O . ALA A 1 77 ? -27.550 -5.521 45.385 1.00 66.12 77 ALA A O 1
ATOM 627 N N . GLU A 1 78 ? -25.448 -5.676 44.626 1.00 62.25 78 GLU A N 1
ATOM 628 C CA . GLU A 1 78 ? -25.020 -6.717 45.569 1.00 62.25 78 GLU A CA 1
ATOM 629 C C . GLU A 1 78 ? -24.884 -6.188 46.999 1.00 62.25 78 GLU A C 1
ATOM 631 O O . GLU A 1 78 ? -25.372 -6.824 47.939 1.00 62.25 78 GLU A O 1
ATOM 636 N N . LEU A 1 79 ? -24.309 -4.995 47.169 1.00 60.94 79 LEU A N 1
ATOM 637 C CA . LEU A 1 79 ? -24.254 -4.295 48.454 1.00 60.94 79 LEU A CA 1
ATOM 638 C C . LEU A 1 79 ? -25.661 -4.014 48.997 1.00 60.94 79 LEU A C 1
ATOM 640 O O . LEU A 1 79 ? -25.956 -4.384 50.132 1.00 60.94 79 LEU A O 1
ATOM 644 N N . ASP A 1 80 ? -26.571 -3.484 48.177 1.00 60.16 80 ASP A N 1
ATOM 645 C CA . ASP A 1 80 ? -27.958 -3.214 48.582 1.00 60.16 80 ASP A CA 1
ATOM 646 C C . ASP A 1 80 ? -28.738 -4.490 48.942 1.00 60.16 80 ASP A C 1
ATOM 648 O O . ASP A 1 80 ? -29.537 -4.496 49.885 1.00 60.16 80 ASP A O 1
ATOM 652 N N . LYS A 1 81 ? -28.505 -5.604 48.235 1.00 60.62 81 LYS A N 1
ATOM 653 C CA . LYS A 1 81 ? -29.089 -6.911 48.589 1.00 60.62 81 LYS A CA 1
ATOM 654 C C . LYS A 1 81 ? -28.547 -7.434 49.917 1.00 60.62 81 LYS A C 1
ATOM 656 O O . LYS A 1 81 ? -29.316 -7.982 50.709 1.00 60.62 81 LYS A O 1
ATOM 661 N N . THR A 1 82 ? -27.255 -7.256 50.171 1.00 58.84 82 THR A N 1
ATOM 662 C CA . THR A 1 82 ? -26.595 -7.699 51.408 1.00 58.84 82 THR A CA 1
ATOM 663 C C . THR A 1 82 ? -27.065 -6.874 52.608 1.00 58.84 82 THR A C 1
ATOM 665 O O . THR A 1 82 ? -27.399 -7.445 53.646 1.00 58.84 82 THR A O 1
ATOM 668 N N . VAL A 1 83 ? -27.222 -5.557 52.439 1.00 56.91 83 VAL A N 1
ATOM 669 C CA . VAL A 1 83 ? -27.793 -4.647 53.447 1.00 56.91 83 VAL A CA 1
ATOM 670 C C . VAL A 1 83 ? -29.269 -4.966 53.719 1.00 56.91 83 VAL A C 1
ATOM 672 O O . VAL A 1 83 ? -29.688 -5.039 54.872 1.00 56.91 83 VAL A O 1
ATOM 675 N N . LYS A 1 84 ? -30.080 -5.253 52.692 1.00 56.69 84 LYS A N 1
ATOM 676 C CA . LYS A 1 84 ? -31.474 -5.690 52.907 1.00 56.69 84 LYS A CA 1
ATOM 677 C C . LYS A 1 84 ? -31.565 -7.040 53.625 1.00 56.69 84 LYS A C 1
ATOM 679 O O . LYS A 1 84 ? -32.440 -7.207 54.474 1.00 56.69 84 LYS A O 1
ATOM 684 N N . LYS A 1 85 ? -30.664 -7.990 53.336 1.00 54.75 85 LYS A N 1
ATOM 685 C CA . LYS A 1 85 ? -30.575 -9.270 54.064 1.00 54.75 85 LYS A CA 1
ATOM 686 C C . LYS A 1 85 ? -30.165 -9.075 55.528 1.00 54.75 85 LYS A C 1
ATOM 688 O O . LYS A 1 85 ? -30.757 -9.713 56.396 1.00 54.75 85 LYS A O 1
ATOM 693 N N . SER A 1 86 ? -29.206 -8.193 55.815 1.00 54.75 86 SER A N 1
ATOM 694 C CA . SER A 1 86 ? -28.745 -7.941 57.187 1.00 54.75 86 SER A CA 1
ATOM 695 C C . SER A 1 86 ? -29.800 -7.229 58.043 1.00 54.75 86 SER A C 1
ATOM 697 O O . SER A 1 86 ? -30.001 -7.606 59.197 1.00 54.75 86 SER A O 1
ATOM 699 N N . ILE A 1 87 ? -30.560 -6.288 57.471 1.00 56.75 87 ILE A N 1
ATOM 700 C CA . ILE A 1 87 ? -31.691 -5.634 58.155 1.00 56.75 87 ILE A CA 1
ATOM 701 C C . ILE A 1 87 ? -32.796 -6.650 58.493 1.00 56.75 87 ILE A C 1
ATOM 703 O O . ILE A 1 87 ? -33.394 -6.581 59.569 1.00 56.75 87 ILE A O 1
ATOM 707 N N . ASN A 1 88 ? -33.054 -7.619 57.609 1.00 55.19 88 ASN A N 1
ATOM 708 C CA . ASN A 1 88 ? -34.080 -8.640 57.840 1.00 55.19 88 ASN A CA 1
ATOM 709 C C . ASN A 1 88 ? -33.680 -9.634 58.951 1.00 55.19 88 ASN A C 1
ATOM 711 O O . ASN A 1 88 ? -34.528 -10.061 59.730 1.00 55.19 88 ASN A O 1
ATOM 715 N N . LEU A 1 89 ? -32.383 -9.931 59.095 1.00 54.31 89 LEU A N 1
ATOM 716 C CA . LEU A 1 89 ? -31.842 -10.735 60.202 1.00 54.31 89 LEU A CA 1
ATOM 717 C C . LEU A 1 89 ? -31.898 -10.008 61.556 1.00 54.31 89 LEU A C 1
ATOM 719 O O . LEU A 1 89 ? -32.112 -10.646 62.584 1.00 54.31 89 LEU A O 1
ATOM 723 N N . TYR A 1 90 ? -31.765 -8.679 61.573 1.00 52.69 90 TYR A N 1
ATOM 724 C CA . TYR A 1 90 ? -31.876 -7.888 62.805 1.00 52.69 90 TYR A CA 1
ATOM 725 C C . TYR A 1 90 ? -33.312 -7.835 63.353 1.00 52.69 90 TYR A C 1
ATOM 727 O O . TYR A 1 90 ? -33.507 -7.745 64.564 1.00 52.69 90 TYR A O 1
ATOM 735 N N . LYS A 1 91 ? -34.324 -7.936 62.478 1.00 51.75 91 LYS A N 1
ATOM 736 C CA . LYS A 1 91 ? -35.738 -8.042 62.883 1.00 51.75 91 LYS A CA 1
ATOM 737 C C . LYS A 1 91 ? -36.118 -9.421 63.430 1.00 51.75 91 LYS A C 1
ATOM 739 O O . LYS A 1 91 ? -37.090 -9.515 64.164 1.00 51.75 91 LYS A O 1
ATOM 744 N N . LEU A 1 92 ? -35.347 -10.462 63.112 1.00 54.91 92 LEU A N 1
ATOM 745 C CA . LEU A 1 92 ? -35.525 -11.824 63.632 1.00 54.91 92 LEU A CA 1
ATOM 746 C C . LEU A 1 92 ? -34.862 -12.048 65.002 1.00 54.91 92 LEU A C 1
ATOM 748 O O . LEU A 1 92 ? -35.084 -13.084 65.619 1.00 54.91 92 LEU A O 1
ATOM 752 N N . LYS A 1 93 ? -34.040 -11.101 65.477 1.00 46.22 93 LYS A N 1
ATOM 753 C CA . LYS A 1 93 ? -33.230 -11.236 66.699 1.00 46.22 93 LYS A CA 1
ATOM 754 C C . LYS A 1 93 ? -33.496 -10.133 67.729 1.00 46.22 93 LYS A C 1
ATOM 756 O O . LYS A 1 93 ? -32.585 -9.730 68.450 1.00 46.22 93 LYS A O 1
ATOM 761 N N . LYS A 1 94 ? -34.727 -9.623 67.795 1.00 41.75 94 LYS A N 1
ATOM 762 C CA . LYS A 1 94 ? -35.204 -8.932 68.998 1.00 41.75 94 LYS A CA 1
ATOM 763 C C . LYS A 1 94 ? -36.160 -9.868 69.748 1.00 41.75 94 LYS A C 1
ATOM 765 O O . LYS A 1 94 ? -37.071 -10.370 69.091 1.00 41.75 94 LYS A O 1
ATOM 770 N N . PRO A 1 95 ? -35.921 -10.147 71.044 1.00 56.34 95 PRO A N 1
ATOM 771 C CA . PRO A 1 95 ? -36.941 -10.726 71.912 1.00 56.34 95 PRO A CA 1
ATOM 772 C C . PRO A 1 95 ? -38.132 -9.773 72.068 1.00 56.34 95 PRO A C 1
ATOM 774 O O . PRO A 1 95 ? -37.933 -8.543 71.898 1.00 56.34 95 PRO A O 1
#

pLDDT: mean 75.75, std 15.06, range [41.75, 93.44]

Secondary structure (DSSP, 8-state):
-HHHHHHHHHHHHHHHHHHHHHHHHHHHHHHHHIIIIIHHHHHHHHHHHHHHHHHHHHHHHHHHHHHHHHHHHHHHHHHHHHHHHHHHHHHTS--

Radius of gyration: 40.11 Å; chains: 1; bounding box: 80×20×112 Å

Sequence (95 aa):
MNKVLIFNNDPMITFIIGALGTTMLICLITIFIIYTIIKPNIIEKFKFLTINLQKTTKKLEEIEKRIEKLESKSQKAELDKTVKKSINLYKLKKP

Foldseek 3Di:
DVVVVVVVVVVVVVVVVVVVVVVVVVVVVVVVCCVPPVVVVVVVVVVVVVVVVVVVVVVVVVVVVVVVVVVVVVVVVVVVVVVVVVVVVVVVPDD